Protein AF-A0A8J8NLA6-F1 (afdb_monomer_lite)

pLDDT: mean 88.83, std 13.57, range [43.5, 97.94]

Foldseek 3Di:
DVVVLVVVCVVCVPDPVSVVVVLLVLLLLLLVLVLLLCCCVVPVLVVLVVVLVVCVVPDPCSVVVNVVSVCVNVVSNVVSVVVLVPDLRAQQLVSLVVNLVVLVVVVVVQLVVCVVVVHHPGPQQGVPDCSNVVVSVVSSVVSSVVSVVRNVVSCVVNVHDSPPVVVVVVVVD

Radius of gyration: 19.14 Å; chains: 1; bounding box: 53×33×49 Å

Sequence (173 aa):
MFSIMIILAGKYKYDANLQRYTAILMEITCLAQVLIVGVYWAVLHRYVEQRFAQLQVIDGNAQFVYYRMIIVHSVPGFVMLTHLVTTRAVFIPGHSLYLMLFGMGYLAINYMGTVYRGNPVYPFLTWTDSRSAYVCLGLGLGAFVLYHFIAMITAIARKKPLEQDRKGYQLLE

Secondary structure (DSSP, 8-state):
-HHHHHHHHHHTTT-HHHHHHHHHHHHHHHHHHHHHHHHIIIIIHHHHHHHHHHHTTT-TTHHHHHHHHHHHHHHHHHHHHHHHHHS-----GGGHHHHHHHHHHHHHHHHHHHHHHTS-SBTTB-SSSHHHHHHHHHHHHHHHHHHHHHHHHHHHHHT--TTHHHHHHTT--

Organism: Halteria grandinella (NCBI:txid5974)

Structure (mmCIF, N/CA/C/O backbone):
data_AF-A0A8J8NLA6-F1
#
_entry.id   AF-A0A8J8NLA6-F1
#
loop_
_atom_site.group_PDB
_atom_site.id
_atom_site.type_symbol
_atom_site.label_atom_id
_atom_site.label_alt_id
_atom_site.label_comp_id
_atom_site.label_asym_id
_atom_site.label_entity_id
_atom_site.label_seq_id
_atom_site.pdbx_PDB_ins_code
_atom_site.Cartn_x
_atom_site.Cartn_y
_atom_site.Cartn_z
_atom_site.occupancy
_atom_site.B_iso_or_equiv
_atom_site.auth_seq_id
_atom_site.auth_comp_id
_atom_site.auth_asym_id
_atom_site.auth_atom_id
_atom_site.pdbx_PDB_model_num
ATOM 1 N N . MET A 1 1 ? -2.724 14.889 3.870 1.00 54.03 1 MET A N 1
ATOM 2 C CA . MET A 1 1 ? -4.018 14.420 4.421 1.00 54.03 1 MET A CA 1
ATOM 3 C C . MET A 1 1 ? -3.917 14.067 5.907 1.00 54.03 1 MET A C 1
ATOM 5 O O . MET A 1 1 ? -4.662 14.644 6.685 1.00 54.03 1 MET A O 1
ATOM 9 N N . PHE A 1 2 ? -2.958 13.229 6.329 1.00 54.25 2 PHE A N 1
ATOM 10 C CA . PHE A 1 2 ? -2.771 12.832 7.740 1.00 54.25 2 PHE A CA 1
ATOM 11 C C . PHE A 1 2 ? -2.648 13.990 8.741 1.00 54.25 2 PHE A C 1
ATOM 13 O O . PHE A 1 2 ? -3.311 13.978 9.773 1.00 54.25 2 PHE A O 1
ATOM 20 N N . SER A 1 3 ? -1.870 15.025 8.420 1.00 58.03 3 SER A N 1
ATOM 21 C CA . SER A 1 3 ? -1.664 16.166 9.324 1.00 58.03 3 SER A CA 1
ATOM 22 C C . SER A 1 3 ? -2.951 16.949 9.606 1.00 58.03 3 SER A C 1
ATOM 24 O O . SER A 1 3 ? -3.150 17.416 10.720 1.00 58.03 3 SER A O 1
ATOM 26 N N . ILE A 1 4 ? -3.859 17.039 8.626 1.00 67.88 4 ILE A N 1
ATOM 27 C CA . ILE A 1 4 ? -5.145 17.733 8.784 1.00 67.88 4 ILE A CA 1
ATOM 28 C C . ILE A 1 4 ? -6.045 16.947 9.740 1.00 67.88 4 ILE A C 1
ATOM 30 O O . ILE A 1 4 ? -6.646 17.532 10.633 1.00 67.88 4 ILE A O 1
ATOM 34 N N . MET A 1 5 ? -6.087 15.618 9.618 1.00 62.84 5 MET A N 1
ATOM 35 C CA . MET A 1 5 ? -6.911 14.789 10.501 1.00 62.84 5 MET A CA 1
ATOM 36 C C . MET A 1 5 ? -6.415 14.793 11.948 1.00 62.84 5 MET A C 1
ATOM 38 O O . MET A 1 5 ? -7.235 14.834 12.855 1.00 62.84 5 MET A O 1
ATOM 42 N N . ILE A 1 6 ? -5.096 14.826 12.177 1.00 64.69 6 ILE A N 1
ATOM 43 C CA . ILE A 1 6 ? -4.525 14.945 13.532 1.00 64.69 6 ILE A CA 1
ATOM 44 C C . ILE A 1 6 ? -4.923 16.283 14.174 1.00 64.69 6 ILE A C 1
ATOM 46 O O . ILE A 1 6 ? -5.337 16.313 15.334 1.00 64.69 6 ILE A O 1
ATOM 50 N N . ILE A 1 7 ? -4.854 17.381 13.413 1.00 68.94 7 ILE A N 1
ATOM 51 C CA . ILE A 1 7 ? -5.258 18.714 13.886 1.00 68.94 7 ILE A CA 1
ATOM 52 C C . ILE A 1 7 ? -6.763 18.749 14.193 1.00 68.94 7 ILE A C 1
ATOM 54 O O . ILE A 1 7 ? -7.172 19.264 15.235 1.00 68.94 7 ILE A O 1
ATOM 58 N N . LEU A 1 8 ? -7.592 18.166 13.323 1.00 66.44 8 LEU A N 1
ATOM 59 C CA . LEU A 1 8 ? -9.041 18.104 13.527 1.00 66.44 8 LEU A CA 1
ATOM 60 C C . LEU A 1 8 ? -9.414 17.208 14.719 1.00 66.44 8 LEU A C 1
ATOM 62 O O . LEU A 1 8 ? -10.240 17.603 15.539 1.00 66.44 8 LEU A O 1
ATOM 66 N N . ALA A 1 9 ? -8.763 16.058 14.891 1.00 62.16 9 ALA A N 1
ATOM 67 C CA . ALA A 1 9 ? -9.025 15.150 16.007 1.00 62.16 9 ALA A CA 1
ATOM 68 C C . ALA A 1 9 ? -8.742 15.794 17.379 1.00 62.16 9 ALA A C 1
ATOM 70 O O . ALA A 1 9 ? -9.472 15.541 18.337 1.00 62.16 9 ALA A O 1
ATOM 71 N N . GLY A 1 10 ? -7.729 16.664 17.477 1.00 67.19 10 GLY A N 1
ATOM 72 C CA . GLY A 1 10 ? -7.447 17.416 18.704 1.00 67.19 10 GLY A CA 1
ATOM 73 C C . GLY A 1 10 ? -8.537 18.435 19.058 1.00 67.19 10 GLY A C 1
ATOM 74 O O . GLY A 1 10 ? -8.865 18.603 20.232 1.00 67.19 10 GLY A O 1
ATOM 75 N N . LYS A 1 11 ? -9.131 19.084 18.048 1.00 70.44 11 LYS A N 1
ATOM 76 C CA . LYS A 1 11 ? -10.158 20.123 18.235 1.00 70.44 11 LYS A CA 1
ATOM 77 C C . LYS A 1 11 ? -11.551 19.545 18.518 1.00 70.44 11 LYS A C 1
ATOM 79 O O . LYS A 1 11 ? -12.323 20.150 19.254 1.00 70.44 11 LYS A O 1
ATOM 84 N N . TYR A 1 12 ? -11.852 18.366 17.979 1.00 69.06 12 TYR A N 1
ATOM 85 C CA . TYR A 1 12 ? -13.169 17.723 18.049 1.00 69.06 12 TYR A CA 1
ATOM 86 C C . TYR A 1 12 ? -13.128 16.413 18.842 1.00 69.06 12 TYR A C 1
ATOM 88 O O . TYR A 1 12 ? -13.709 15.405 18.445 1.00 69.06 12 TYR A O 1
ATOM 96 N N . LYS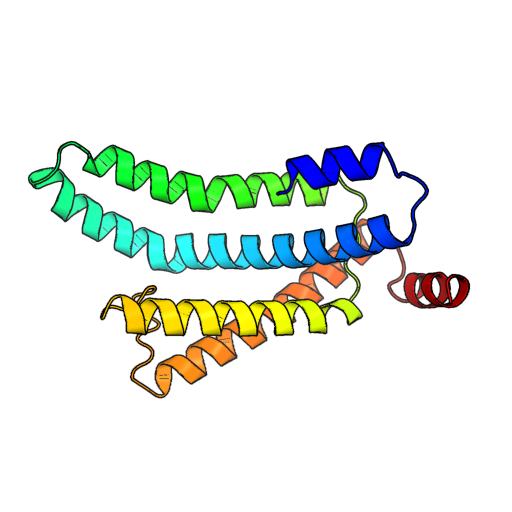 A 1 13 ? -12.456 16.420 19.999 1.00 68.38 13 LYS A N 1
ATOM 97 C CA . LYS A 1 13 ? -12.316 15.242 20.875 1.00 68.38 13 LYS A CA 1
ATOM 98 C C . LYS A 1 13 ? -13.659 14.592 21.263 1.00 68.38 13 LYS A C 1
ATOM 100 O O . LYS A 1 13 ? -13.658 13.435 21.659 1.00 68.38 13 LYS A O 1
ATOM 105 N N . TYR A 1 14 ? -14.778 15.305 21.137 1.00 76.88 14 TYR A N 1
ATOM 106 C CA . TYR A 1 14 ? -16.114 14.834 21.514 1.00 76.88 14 TYR A CA 1
ATOM 107 C C . TYR A 1 14 ? -17.039 14.507 20.332 1.00 76.88 14 TYR A C 1
ATOM 109 O O . TYR A 1 14 ? -18.165 14.080 20.562 1.00 76.88 14 TYR A O 1
ATOM 117 N N . ASP A 1 15 ? -16.596 14.676 19.082 1.00 86.06 15 ASP A N 1
ATOM 118 C CA . ASP A 1 15 ? -17.413 14.308 17.921 1.00 86.06 15 ASP A CA 1
ATOM 119 C C . ASP A 1 15 ? -17.219 12.821 17.585 1.00 86.06 15 ASP A C 1
ATOM 121 O O . ASP A 1 15 ? -16.198 12.412 17.020 1.00 86.06 15 ASP A O 1
ATOM 125 N N . ALA A 1 16 ? -18.212 12.005 17.944 1.00 84.69 16 ALA A N 1
ATOM 126 C CA . ALA A 1 16 ? -18.197 10.563 17.711 1.00 84.69 16 ALA A CA 1
ATOM 127 C C . ALA A 1 16 ? -18.116 10.201 16.215 1.00 84.69 16 ALA A C 1
ATOM 129 O O . ALA A 1 16 ? -17.441 9.235 15.847 1.00 84.69 16 ALA A O 1
ATOM 130 N N . ASN A 1 17 ? -18.738 10.995 15.335 1.00 87.56 17 ASN A N 1
ATOM 131 C CA . ASN A 1 17 ? -18.710 10.745 13.895 1.00 87.56 17 ASN A CA 1
ATOM 132 C C . ASN A 1 17 ? -17.309 10.983 13.335 1.00 87.56 17 ASN A C 1
ATOM 134 O O . ASN A 1 17 ? -16.786 10.147 12.593 1.00 87.56 17 ASN A O 1
ATOM 138 N N . LEU A 1 18 ? -16.659 12.082 13.730 1.00 84.38 18 LEU A N 1
ATOM 139 C CA . LEU A 1 18 ? -15.295 12.366 13.286 1.00 84.38 18 LEU A CA 1
ATOM 140 C C . LEU A 1 18 ? -14.308 11.286 13.753 1.00 84.38 18 LEU A C 1
ATOM 142 O O . LEU A 1 18 ? -13.427 10.883 12.985 1.00 84.38 18 LEU A O 1
ATOM 146 N N . GLN A 1 19 ? -14.462 10.788 14.982 1.00 83.44 19 GLN A N 1
ATOM 147 C CA . GLN A 1 19 ? -13.644 9.684 15.491 1.00 83.44 19 GLN A CA 1
ATOM 148 C C . GLN A 1 19 ? -13.826 8.411 14.660 1.00 83.44 19 GLN A C 1
ATOM 150 O O . GLN A 1 19 ? -12.831 7.797 14.267 1.00 83.44 19 GLN A O 1
ATOM 155 N N . ARG A 1 20 ? -15.072 8.055 14.325 1.00 86.75 20 ARG A N 1
ATOM 156 C CA . ARG A 1 20 ? -15.388 6.898 13.475 1.00 86.75 20 ARG A CA 1
ATOM 157 C C . ARG A 1 20 ? -14.746 7.015 12.093 1.00 86.75 20 ARG A C 1
ATOM 159 O O . ARG A 1 20 ? -14.061 6.090 11.659 1.00 86.75 20 ARG A O 1
ATOM 166 N N . TYR A 1 21 ? -14.910 8.151 11.414 1.00 90.06 21 TYR A N 1
ATOM 167 C CA . TYR A 1 21 ? -14.297 8.359 10.097 1.00 90.06 21 TYR A CA 1
ATOM 168 C C . TYR A 1 21 ? -12.769 8.343 10.159 1.00 90.06 21 TYR A C 1
ATOM 170 O O . TYR A 1 21 ? -12.122 7.793 9.269 1.00 90.06 21 TYR A O 1
ATOM 178 N N . THR A 1 22 ? -12.184 8.893 11.224 1.00 87.69 22 THR A N 1
ATOM 179 C CA . THR A 1 22 ? -10.733 8.851 11.438 1.00 87.69 22 THR A CA 1
ATOM 180 C C . THR A 1 22 ? -10.237 7.421 11.634 1.00 87.69 22 THR A C 1
ATOM 182 O O . THR A 1 22 ? -9.210 7.065 11.058 1.00 87.69 22 THR A O 1
ATOM 185 N N . ALA A 1 23 ? -10.973 6.583 12.371 1.00 90.38 23 ALA A N 1
ATOM 186 C CA . ALA A 1 23 ? -10.646 5.167 12.528 1.00 90.38 23 ALA A CA 1
ATOM 187 C C . ALA A 1 23 ? -10.696 4.424 11.183 1.00 90.38 23 ALA A C 1
ATOM 189 O O . ALA A 1 23 ? -9.712 3.799 10.799 1.00 90.38 23 ALA A O 1
ATOM 190 N N . ILE A 1 24 ? -11.779 4.581 10.412 1.00 92.75 24 ILE A N 1
ATOM 191 C CA . ILE A 1 24 ? -11.918 3.951 9.087 1.00 92.75 24 ILE A CA 1
ATOM 192 C C . ILE A 1 24 ? -10.783 4.388 8.144 1.00 92.75 24 ILE A C 1
ATOM 194 O O . ILE A 1 24 ? -10.164 3.557 7.480 1.00 92.75 24 ILE A O 1
ATOM 198 N N . LEU A 1 25 ? -10.466 5.685 8.095 1.00 93.38 25 LEU A N 1
ATOM 199 C CA . LEU A 1 25 ? -9.397 6.208 7.237 1.00 93.38 25 LEU A CA 1
ATOM 200 C C . LEU A 1 25 ? -8.005 5.741 7.674 1.00 93.38 25 LEU A C 1
ATOM 202 O O . LEU A 1 25 ? -7.141 5.492 6.826 1.00 93.38 25 LEU A O 1
ATOM 206 N N . MET A 1 26 ? -7.786 5.599 8.979 1.00 93.56 26 MET A N 1
ATOM 207 C CA . MET A 1 26 ? -6.559 5.035 9.530 1.00 93.56 26 MET A CA 1
ATOM 208 C C . MET A 1 26 ? -6.400 3.564 9.132 1.00 93.56 26 MET A C 1
ATOM 210 O O . MET A 1 26 ? -5.326 3.186 8.664 1.00 93.56 26 MET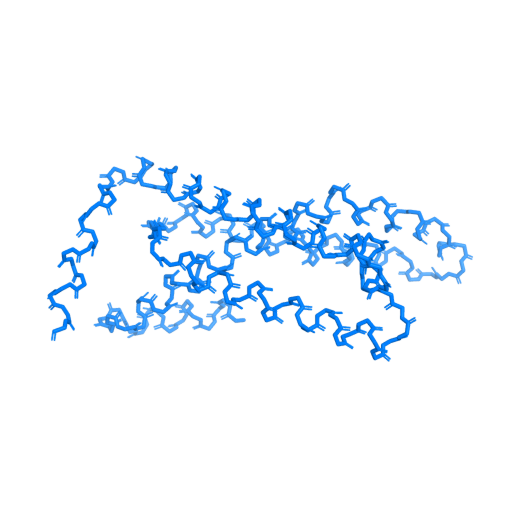 A O 1
ATOM 214 N N . GLU A 1 27 ? -7.464 2.764 9.225 1.00 95.56 27 GLU A N 1
ATOM 215 C CA . GLU A 1 27 ? -7.460 1.358 8.813 1.00 95.56 27 GLU A CA 1
ATOM 216 C C . GLU A 1 27 ? -7.184 1.197 7.310 1.00 95.56 27 GLU A C 1
ATOM 218 O O . GLU A 1 27 ? -6.294 0.431 6.925 1.00 95.56 27 GLU A O 1
ATOM 223 N N . ILE A 1 28 ? -7.887 1.970 6.466 1.00 95.81 28 ILE A N 1
ATOM 224 C CA . ILE A 1 28 ? -7.670 2.008 5.009 1.00 95.81 28 ILE A CA 1
ATOM 225 C C . ILE A 1 28 ? -6.220 2.372 4.699 1.00 95.81 28 ILE A C 1
ATOM 227 O O . ILE A 1 28 ? -5.564 1.684 3.916 1.00 95.81 28 ILE A O 1
ATOM 231 N N . THR A 1 29 ? -5.698 3.429 5.329 1.00 95.69 29 THR A N 1
ATOM 232 C CA . THR A 1 29 ? -4.316 3.852 5.086 1.00 95.69 29 THR A CA 1
ATOM 233 C C . THR A 1 29 ? -3.336 2.783 5.536 1.00 95.69 29 THR A C 1
ATOM 235 O O . THR A 1 29 ? -2.397 2.489 4.804 1.00 95.69 29 THR A O 1
ATOM 238 N N . CYS A 1 30 ? -3.530 2.195 6.715 1.00 96.19 30 CYS A N 1
ATOM 239 C CA . CYS A 1 30 ? -2.627 1.177 7.226 1.00 96.19 30 CYS A CA 1
ATOM 240 C C . CYS A 1 30 ? -2.509 0.008 6.252 1.00 96.19 30 CYS A C 1
ATOM 242 O O . CYS A 1 30 ? -1.393 -0.353 5.877 1.00 96.19 30 CYS A O 1
ATOM 244 N N . LEU A 1 31 ? -3.637 -0.539 5.790 1.00 96.94 31 LEU A N 1
ATOM 245 C CA . LEU A 1 31 ? -3.599 -1.636 4.829 1.00 96.94 31 LEU A CA 1
ATOM 246 C C . LEU A 1 31 ? -2.975 -1.195 3.500 1.00 96.94 31 LEU A C 1
ATOM 248 O O . LEU A 1 31 ? -2.101 -1.887 2.979 1.00 96.94 31 LEU A O 1
ATOM 252 N N . ALA A 1 32 ? -3.371 -0.030 2.977 1.00 96.31 32 ALA A N 1
ATOM 253 C CA . ALA A 1 32 ? -2.825 0.498 1.730 1.00 96.31 32 ALA A CA 1
ATOM 254 C C . ALA A 1 32 ? -1.301 0.661 1.801 1.00 96.31 32 ALA A C 1
ATOM 256 O O . ALA A 1 32 ? -0.604 0.256 0.878 1.00 96.31 32 ALA A O 1
ATOM 257 N N . GLN A 1 33 ? -0.766 1.191 2.902 1.00 96.75 33 GLN A N 1
ATOM 258 C CA . GLN A 1 33 ? 0.674 1.372 3.074 1.00 96.75 33 GLN A CA 1
ATOM 259 C C . GLN A 1 33 ? 1.421 0.043 3.177 1.00 96.75 33 GLN A C 1
ATOM 261 O O . GLN A 1 33 ? 2.473 -0.096 2.558 1.00 96.75 33 GLN A O 1
ATOM 266 N N . VAL A 1 34 ? 0.876 -0.956 3.882 1.00 96.38 34 VAL A N 1
ATOM 267 C CA . VAL A 1 34 ? 1.497 -2.292 3.929 1.00 96.38 34 VAL A CA 1
ATOM 268 C C . VAL A 1 34 ? 1.563 -2.907 2.528 1.00 96.38 34 VAL A C 1
ATOM 270 O O . VAL A 1 34 ? 2.608 -3.428 2.138 1.00 96.38 34 VAL A O 1
ATOM 273 N N . LEU A 1 35 ? 0.490 -2.790 1.739 1.00 96.44 35 LEU A N 1
ATOM 274 C CA . LEU A 1 35 ? 0.462 -3.284 0.360 1.00 96.44 35 LEU A CA 1
ATOM 275 C C . LEU A 1 35 ? 1.420 -2.508 -0.554 1.00 96.44 35 LEU A C 1
ATOM 277 O O . LEU A 1 35 ? 2.173 -3.125 -1.301 1.00 96.44 35 LEU A O 1
ATOM 281 N N . ILE A 1 36 ? 1.432 -1.174 -0.482 1.00 96.12 36 ILE A N 1
ATOM 282 C CA . ILE A 1 36 ? 2.302 -0.313 -1.299 1.00 96.12 36 ILE A CA 1
ATOM 283 C C . ILE A 1 36 ? 3.776 -0.613 -1.015 1.00 96.12 36 ILE A C 1
ATOM 285 O O . ILE A 1 36 ? 4.540 -0.846 -1.952 1.00 96.12 36 ILE A O 1
ATOM 289 N N . VAL A 1 37 ? 4.173 -0.648 0.261 1.00 97.62 37 VAL A N 1
ATOM 290 C CA . VAL A 1 37 ? 5.546 -0.970 0.679 1.00 97.62 37 VAL A CA 1
ATOM 291 C C . VAL A 1 37 ? 5.906 -2.389 0.240 1.00 97.62 37 VAL A C 1
ATOM 293 O O . VAL A 1 37 ? 6.966 -2.591 -0.351 1.00 97.62 37 VAL A O 1
ATOM 296 N N . GLY A 1 38 ? 5.018 -3.361 0.472 1.00 97.12 38 GLY A N 1
ATOM 297 C CA . GLY A 1 38 ? 5.237 -4.758 0.099 1.00 97.12 38 GLY A CA 1
ATOM 298 C C . GLY A 1 38 ? 5.448 -4.939 -1.405 1.00 97.12 38 GLY A C 1
ATOM 299 O O . GLY A 1 38 ? 6.450 -5.516 -1.820 1.00 97.12 38 GLY A O 1
ATOM 300 N N . VAL A 1 39 ? 4.553 -4.392 -2.232 1.00 96.06 39 VAL A N 1
ATOM 301 C CA . VAL A 1 39 ? 4.659 -4.451 -3.701 1.00 96.06 39 VAL A CA 1
ATOM 302 C C . VAL A 1 39 ? 5.889 -3.694 -4.201 1.00 96.06 39 VAL A C 1
ATOM 304 O O . VAL A 1 39 ? 6.574 -4.171 -5.112 1.00 96.06 39 VAL A O 1
ATOM 307 N N . TYR A 1 40 ? 6.198 -2.537 -3.606 1.00 97.19 40 TYR A N 1
ATOM 308 C CA . TYR A 1 40 ? 7.382 -1.770 -3.970 1.00 97.19 40 TYR A CA 1
ATOM 309 C C . TYR A 1 40 ? 8.651 -2.596 -3.762 1.00 97.19 40 TYR A C 1
ATOM 311 O O . TYR A 1 40 ? 9.376 -2.837 -4.723 1.00 97.19 40 TYR A O 1
ATOM 319 N N . TRP A 1 41 ? 8.891 -3.087 -2.548 1.00 97.94 41 TRP A N 1
ATOM 320 C CA . TRP A 1 41 ? 10.122 -3.815 -2.236 1.00 97.94 41 TRP A CA 1
ATOM 321 C C . TRP A 1 41 ? 10.195 -5.189 -2.908 1.00 97.94 41 TRP A C 1
ATOM 323 O O . TRP A 1 41 ? 11.270 -5.590 -3.349 1.00 97.94 41 TRP A O 1
ATOM 333 N N . ALA A 1 42 ? 9.071 -5.900 -3.038 1.00 96.38 42 ALA A N 1
ATOM 334 C CA . ALA A 1 42 ? 9.060 -7.231 -3.642 1.00 96.38 42 ALA A CA 1
ATOM 335 C C . ALA A 1 42 ? 9.226 -7.203 -5.169 1.00 96.38 42 ALA A C 1
ATOM 337 O O . ALA A 1 42 ? 9.841 -8.110 -5.734 1.00 96.38 42 ALA A O 1
ATOM 338 N N . VAL A 1 43 ? 8.669 -6.190 -5.845 1.00 95.56 43 VAL A N 1
ATOM 339 C CA . VAL A 1 43 ? 8.563 -6.185 -7.313 1.00 95.56 43 VAL A CA 1
ATOM 340 C C . VAL A 1 43 ? 9.151 -4.925 -7.937 1.00 95.56 43 VAL A C 1
ATOM 342 O O . VAL A 1 43 ? 10.015 -5.017 -8.809 1.00 95.56 43 VAL A O 1
ATOM 345 N N . LEU A 1 44 ? 8.701 -3.740 -7.517 1.00 96.12 44 LEU A N 1
ATOM 346 C CA . LEU A 1 44 ? 9.046 -2.497 -8.220 1.00 96.12 44 LEU A CA 1
ATOM 347 C C . LEU A 1 44 ? 10.484 -2.046 -7.981 1.00 96.12 44 LEU A C 1
ATOM 349 O O . LEU A 1 44 ? 11.065 -1.428 -8.866 1.00 96.12 44 LEU A O 1
ATOM 353 N N . HIS A 1 45 ? 11.073 -2.365 -6.833 1.00 97.31 45 HIS A N 1
ATOM 354 C CA . HIS A 1 45 ? 12.427 -1.949 -6.493 1.00 97.31 45 HIS A CA 1
ATOM 355 C C . HIS A 1 45 ? 13.444 -2.518 -7.487 1.00 97.31 45 HIS A C 1
ATOM 357 O O . HIS A 1 45 ? 14.205 -1.757 -8.074 1.00 97.31 45 HIS A O 1
ATOM 363 N N . ARG A 1 46 ? 13.345 -3.817 -7.808 1.00 96.12 46 ARG A N 1
ATOM 364 C CA . ARG A 1 46 ? 14.187 -4.466 -8.830 1.00 96.12 46 ARG A CA 1
ATOM 365 C C . ARG A 1 46 ? 14.047 -3.807 -10.203 1.00 96.12 46 ARG A C 1
ATOM 367 O O . ARG A 1 46 ? 15.027 -3.619 -10.915 1.00 96.12 46 ARG A O 1
ATOM 374 N N . TYR A 1 47 ? 12.821 -3.439 -10.580 1.00 94.56 47 TYR A N 1
ATOM 375 C CA . TYR A 1 47 ? 12.571 -2.730 -11.835 1.00 94.56 47 TYR A CA 1
ATOM 376 C C . TYR A 1 47 ? 13.202 -1.329 -11.830 1.00 94.56 47 TYR A C 1
ATOM 378 O O . TYR A 1 47 ? 13.789 -0.902 -12.824 1.00 94.56 47 TYR A O 1
ATOM 386 N N . VAL A 1 48 ? 13.113 -0.620 -10.703 1.00 94.75 48 VAL A N 1
ATOM 387 C CA . VAL A 1 48 ? 13.727 0.698 -10.514 1.00 94.75 48 VAL A CA 1
ATOM 388 C C . VAL A 1 48 ? 15.254 0.609 -10.560 1.00 94.75 48 VAL A C 1
ATOM 390 O O . VAL A 1 48 ? 15.861 1.449 -11.215 1.00 94.75 48 VAL A O 1
ATOM 393 N N . GLU A 1 49 ? 15.876 -0.406 -9.956 1.00 96.38 49 GLU A N 1
ATOM 394 C CA . GLU A 1 49 ? 17.329 -0.636 -10.027 1.00 96.38 49 GLU A CA 1
ATOM 395 C C . GLU A 1 49 ? 17.803 -0.864 -11.469 1.00 96.38 49 GLU A C 1
ATOM 397 O O . GLU A 1 49 ? 18.750 -0.222 -11.926 1.00 96.38 49 GLU A O 1
ATOM 402 N N . GLN A 1 50 ? 17.103 -1.716 -12.225 1.00 95.00 50 GLN A N 1
ATOM 403 C CA . GLN A 1 50 ? 17.418 -1.966 -13.636 1.00 95.00 50 GLN A CA 1
ATOM 404 C C . GLN A 1 50 ? 17.295 -0.695 -14.485 1.00 95.00 50 GLN A C 1
ATOM 406 O O . GLN A 1 50 ? 18.154 -0.413 -15.322 1.00 95.00 50 GLN A O 1
ATOM 411 N N . ARG A 1 51 ? 16.241 0.098 -14.260 1.00 92.56 51 ARG A N 1
ATOM 412 C CA . ARG A 1 51 ? 16.047 1.384 -14.947 1.00 92.56 51 ARG A CA 1
ATOM 413 C C . ARG A 1 51 ? 17.077 2.426 -14.527 1.00 92.56 51 ARG A C 1
ATOM 415 O O . ARG A 1 51 ? 17.524 3.195 -15.370 1.00 92.56 51 ARG A O 1
ATOM 422 N N . PHE A 1 52 ? 17.470 2.445 -13.260 1.00 95.06 52 PHE A N 1
ATOM 423 C CA . PHE A 1 52 ? 18.491 3.351 -12.749 1.00 95.06 52 PHE A CA 1
ATOM 424 C C . PHE A 1 52 ? 19.848 3.090 -13.409 1.00 95.06 52 PHE A C 1
ATOM 426 O O . PHE A 1 52 ? 20.459 4.038 -13.892 1.00 95.06 52 PHE A O 1
ATOM 433 N N . ALA A 1 53 ? 20.265 1.825 -13.536 1.00 93.81 53 ALA A N 1
ATOM 434 C CA . ALA A 1 53 ? 21.509 1.467 -14.223 1.00 93.81 53 ALA A CA 1
ATOM 435 C C . ALA A 1 53 ? 21.542 1.960 -15.684 1.00 93.81 53 ALA A C 1
ATOM 437 O O . ALA A 1 53 ? 22.583 2.390 -16.174 1.00 93.81 53 ALA A O 1
ATOM 438 N N . GLN A 1 54 ? 20.393 1.948 -16.368 1.00 93.56 54 GLN A N 1
ATOM 439 C CA . GLN A 1 54 ? 20.261 2.485 -17.728 1.00 93.56 54 GLN A CA 1
ATOM 440 C C . GLN A 1 54 ? 20.308 4.020 -17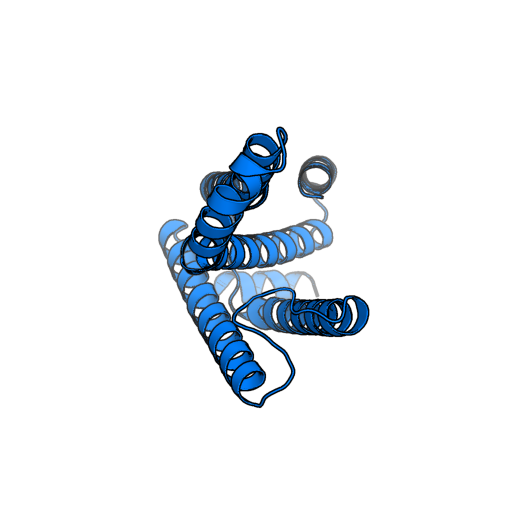.750 1.00 93.56 54 GLN A C 1
ATOM 442 O O . GLN A 1 54 ? 20.974 4.610 -18.597 1.00 93.56 54 GLN A O 1
ATOM 447 N N . LEU A 1 55 ? 19.600 4.673 -16.824 1.00 92.19 55 LEU A N 1
ATOM 448 C CA . LEU A 1 55 ? 19.483 6.132 -16.774 1.00 92.19 55 LEU A CA 1
ATOM 449 C C . LEU A 1 55 ? 20.753 6.820 -16.278 1.00 92.19 55 LEU A C 1
ATOM 451 O O . LEU A 1 55 ? 21.021 7.933 -16.708 1.00 92.19 55 LEU A O 1
ATOM 455 N N . GLN A 1 56 ? 21.552 6.175 -15.427 1.00 94.12 56 GLN A N 1
ATOM 456 C CA . GLN A 1 56 ? 22.783 6.758 -14.885 1.00 94.12 56 GLN A CA 1
ATOM 457 C C . GLN A 1 56 ? 23.792 7.148 -15.981 1.00 94.12 56 GLN A C 1
ATOM 459 O O . GLN A 1 56 ? 24.594 8.054 -15.778 1.00 94.12 56 GLN A O 1
ATOM 464 N N . VAL A 1 57 ? 23.736 6.492 -17.145 1.00 91.88 57 VAL A N 1
ATOM 465 C CA . VAL A 1 57 ? 24.588 6.798 -18.305 1.00 91.88 57 VAL A CA 1
ATOM 466 C C . VAL A 1 57 ? 24.091 8.027 -19.081 1.00 91.88 57 VAL A C 1
ATOM 468 O O . VAL A 1 57 ? 24.879 8.687 -19.751 1.00 91.88 57 VAL A O 1
ATOM 471 N N . ILE A 1 58 ? 22.792 8.334 -19.006 1.00 93.38 58 ILE A N 1
ATOM 472 C CA . ILE A 1 58 ? 22.107 9.274 -19.909 1.00 93.38 58 ILE A CA 1
ATOM 473 C C . ILE A 1 58 ? 21.668 10.555 -19.180 1.00 93.38 58 ILE A C 1
ATOM 475 O O . ILE A 1 58 ? 21.652 11.627 -19.778 1.00 93.38 58 ILE A O 1
ATOM 479 N N . ASP A 1 59 ? 21.313 10.461 -17.898 1.00 92.94 59 ASP A N 1
ATOM 480 C CA . ASP A 1 59 ? 20.702 11.539 -17.119 1.00 92.94 59 ASP A CA 1
ATOM 481 C C . ASP A 1 59 ? 21.402 11.717 -15.763 1.00 92.94 59 ASP A C 1
ATOM 483 O O . ASP A 1 59 ? 21.382 10.834 -14.899 1.00 92.94 59 ASP A O 1
ATOM 487 N N . GLY A 1 60 ? 21.966 12.908 -15.541 1.00 92.44 60 GLY A N 1
ATOM 488 C CA . GLY A 1 60 ? 22.589 13.287 -14.270 1.00 92.44 60 GLY A CA 1
ATOM 489 C C . GLY A 1 60 ? 21.620 13.282 -13.079 1.00 92.44 60 GLY A C 1
ATOM 490 O O . GLY A 1 60 ? 22.059 13.196 -11.933 1.00 92.44 60 GLY A O 1
ATOM 491 N N . ASN A 1 61 ? 20.304 13.306 -13.321 1.00 95.31 61 ASN A N 1
ATOM 492 C CA . ASN A 1 61 ? 19.280 13.256 -12.274 1.00 95.31 61 ASN A CA 1
ATOM 493 C C . ASN A 1 61 ? 18.856 11.833 -11.878 1.00 95.31 61 ASN A C 1
ATOM 495 O O . ASN A 1 61 ? 18.005 11.678 -10.994 1.00 95.31 61 ASN A O 1
ATOM 499 N N . ALA A 1 62 ? 19.433 10.786 -12.480 1.00 94.62 62 ALA A N 1
ATOM 500 C CA . ALA A 1 62 ? 19.037 9.400 -12.219 1.00 94.62 62 ALA A CA 1
ATOM 501 C C . ALA A 1 62 ? 19.063 9.048 -10.718 1.00 94.62 62 ALA A C 1
ATOM 503 O O . ALA A 1 62 ? 18.152 8.383 -10.218 1.00 94.62 62 ALA A O 1
ATOM 504 N N . GLN A 1 63 ? 20.059 9.549 -9.974 1.00 95.88 63 GLN A N 1
ATOM 505 C CA . GLN A 1 63 ? 20.178 9.311 -8.530 1.00 95.88 63 GLN A CA 1
ATOM 506 C C . GLN A 1 63 ? 19.019 9.932 -7.748 1.00 95.88 63 GLN A C 1
ATOM 508 O O . GLN A 1 63 ? 18.442 9.288 -6.871 1.00 95.88 63 GLN A O 1
ATOM 513 N N . PHE A 1 64 ? 18.633 11.164 -8.085 1.00 95.75 64 PHE A N 1
ATOM 514 C CA . PHE A 1 64 ? 17.508 11.832 -7.436 1.00 95.75 64 PHE A CA 1
ATOM 515 C C . PHE A 1 64 ? 16.202 11.064 -7.664 1.00 95.75 64 PHE A C 1
ATOM 517 O O . PHE A 1 64 ? 15.450 10.831 -6.716 1.00 95.75 64 PHE A O 1
ATOM 524 N N . VAL A 1 65 ? 15.947 10.613 -8.898 1.00 94.12 65 VAL A N 1
ATOM 525 C CA . VAL A 1 65 ? 14.755 9.814 -9.226 1.00 94.12 65 VAL A CA 1
ATOM 526 C C . VAL A 1 65 ? 14.747 8.497 -8.446 1.00 94.12 65 VAL A C 1
ATOM 528 O O . VAL A 1 65 ? 13.710 8.129 -7.886 1.00 94.12 65 VAL A O 1
ATOM 531 N N . TYR A 1 66 ? 15.895 7.824 -8.353 1.00 96.31 66 TYR A N 1
ATOM 532 C CA . TYR A 1 66 ? 16.056 6.582 -7.598 1.00 96.31 66 TYR A CA 1
ATOM 533 C C . TYR A 1 66 ? 15.712 6.758 -6.110 1.00 96.31 66 TYR A C 1
ATOM 535 O O . TYR A 1 66 ? 14.810 6.089 -5.594 1.00 96.31 66 TYR A O 1
ATOM 543 N N . TYR A 1 67 ? 16.345 7.720 -5.430 1.00 96.94 67 TYR A N 1
ATOM 544 C CA . TYR A 1 67 ? 16.074 7.983 -4.013 1.00 96.94 67 TYR A CA 1
ATOM 545 C C . TYR A 1 67 ? 14.654 8.483 -3.772 1.00 96.94 67 TYR A C 1
ATOM 547 O O . TYR A 1 67 ? 14.014 8.068 -2.803 1.00 96.94 67 TYR A O 1
ATOM 555 N N . ARG A 1 68 ? 14.118 9.317 -4.671 1.00 96.31 68 ARG A N 1
ATOM 556 C CA . ARG A 1 68 ? 12.723 9.759 -4.597 1.00 96.31 68 ARG A CA 1
ATOM 557 C C . ARG A 1 68 ? 11.779 8.563 -4.595 1.00 96.31 68 ARG A C 1
ATOM 559 O O . ARG A 1 68 ? 10.875 8.537 -3.766 1.00 96.31 68 ARG A O 1
ATOM 566 N N . MET A 1 69 ? 11.994 7.569 -5.460 1.00 95.94 69 MET A N 1
ATOM 567 C CA . MET A 1 69 ? 11.166 6.359 -5.483 1.00 95.94 69 MET A CA 1
ATOM 568 C C . MET A 1 69 ? 11.246 5.577 -4.168 1.00 95.94 69 MET A C 1
ATOM 570 O O . MET A 1 69 ? 10.207 5.155 -3.671 1.00 95.94 69 MET A O 1
ATOM 574 N N . ILE A 1 70 ? 12.423 5.431 -3.558 1.00 97.56 70 ILE A N 1
ATOM 575 C CA . ILE A 1 70 ? 12.548 4.755 -2.253 1.00 97.56 70 ILE A CA 1
ATOM 576 C C . ILE A 1 70 ? 11.788 5.525 -1.164 1.00 97.56 70 ILE A C 1
ATOM 578 O O . ILE A 1 70 ? 11.004 4.938 -0.412 1.00 97.56 70 ILE A O 1
ATOM 582 N N . ILE A 1 71 ? 11.991 6.844 -1.096 1.00 97.62 71 ILE A N 1
ATOM 583 C CA . ILE A 1 71 ? 11.435 7.708 -0.046 1.00 97.62 71 ILE A CA 1
ATOM 584 C C . ILE A 1 71 ? 9.907 7.737 -0.108 1.00 97.62 71 ILE A C 1
ATOM 586 O O . ILE A 1 71 ? 9.258 7.527 0.918 1.00 97.62 71 ILE A O 1
ATOM 590 N N . VAL A 1 72 ? 9.321 7.957 -1.291 1.00 96.56 72 VAL A N 1
ATOM 591 C CA . VAL A 1 72 ? 7.859 8.100 -1.424 1.00 96.56 72 VAL A CA 1
ATOM 592 C C . VAL A 1 72 ? 7.098 6.808 -1.127 1.00 96.56 72 VAL A C 1
ATOM 594 O O . VAL A 1 72 ? 5.926 6.885 -0.771 1.00 96.56 72 VAL A O 1
ATOM 597 N N . HIS A 1 73 ? 7.745 5.642 -1.231 1.00 94.94 73 HIS A N 1
ATOM 598 C CA . HIS A 1 73 ? 7.127 4.359 -0.889 1.00 94.94 73 HIS A CA 1
ATOM 599 C C . HIS A 1 73 ? 7.439 3.919 0.548 1.00 94.94 73 HIS A C 1
ATOM 601 O O . HIS A 1 73 ? 6.587 3.307 1.180 1.00 94.94 73 HIS A O 1
ATOM 607 N N . SER A 1 74 ? 8.612 4.251 1.100 1.00 97.25 74 SER A N 1
ATOM 608 C CA . SER A 1 74 ? 9.032 3.757 2.424 1.00 97.25 74 SER A CA 1
ATOM 609 C C . SER A 1 74 ? 8.626 4.675 3.578 1.00 97.25 74 SER A C 1
A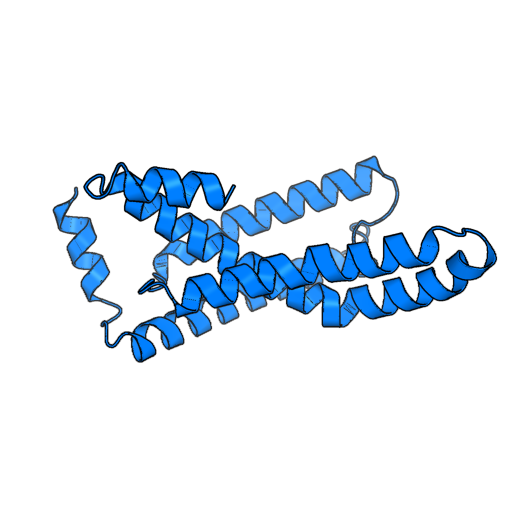TOM 611 O O . SER A 1 74 ? 8.168 4.197 4.617 1.00 97.25 74 SER A O 1
ATOM 613 N N . VAL A 1 75 ? 8.763 5.997 3.417 1.00 96.94 75 VAL A N 1
ATOM 614 C CA . VAL A 1 75 ? 8.511 6.951 4.511 1.00 96.94 75 VAL A CA 1
ATOM 615 C C . VAL A 1 75 ? 7.040 6.960 4.946 1.00 96.94 75 VAL A C 1
ATOM 617 O O . VAL A 1 75 ? 6.798 6.877 6.151 1.00 96.94 75 VAL A O 1
ATOM 620 N N . PRO A 1 76 ? 6.040 6.992 4.040 1.00 96.06 76 PRO A N 1
ATOM 621 C CA . PRO A 1 76 ? 4.638 6.926 4.455 1.00 96.06 76 PRO A CA 1
ATOM 622 C C . PRO A 1 76 ? 4.294 5.631 5.202 1.00 96.06 76 PRO A C 1
ATOM 624 O O . PRO A 1 76 ? 3.556 5.675 6.187 1.00 96.06 76 PRO A O 1
ATOM 627 N N . GLY A 1 77 ? 4.880 4.502 4.790 1.00 94.81 77 GLY A N 1
ATOM 628 C CA . GLY A 1 77 ? 4.750 3.228 5.493 1.00 94.81 77 GLY A CA 1
ATOM 629 C C . GLY A 1 77 ? 5.310 3.281 6.910 1.00 94.81 77 GLY A C 1
ATOM 630 O O . GLY A 1 77 ? 4.622 2.901 7.855 1.00 94.81 77 GLY A O 1
ATOM 631 N N . PHE A 1 78 ? 6.515 3.828 7.080 1.00 96.62 78 PHE A N 1
ATOM 632 C CA . PHE A 1 78 ? 7.124 3.999 8.400 1.00 96.62 78 PHE A CA 1
ATOM 633 C C . PHE A 1 78 ? 6.288 4.906 9.314 1.00 96.62 78 PHE A C 1
ATOM 635 O O . PHE A 1 78 ? 5.984 4.527 10.443 1.00 96.62 78 PHE A O 1
ATOM 642 N N . VAL A 1 79 ? 5.840 6.062 8.809 1.00 95.69 79 VAL A N 1
ATOM 643 C CA . VAL A 1 79 ? 4.978 6.991 9.562 1.00 95.69 79 VAL A CA 1
ATOM 644 C C . VAL A 1 79 ? 3.684 6.306 10.001 1.00 95.69 79 VAL A C 1
ATOM 646 O O . VAL A 1 79 ? 3.261 6.462 11.148 1.00 95.69 79 VAL A O 1
ATOM 649 N N . MET A 1 80 ? 3.067 5.518 9.119 1.00 95.12 80 MET A N 1
ATOM 650 C CA . MET A 1 80 ? 1.850 4.777 9.440 1.00 95.12 80 MET A CA 1
ATOM 651 C C . MET A 1 80 ? 2.104 3.690 10.494 1.00 95.12 80 MET A C 1
ATOM 653 O O . MET A 1 80 ? 1.329 3.565 11.438 1.00 95.12 80 MET A O 1
ATOM 657 N N . LEU A 1 81 ? 3.214 2.954 10.414 1.00 93.62 81 LEU A N 1
ATOM 658 C CA . LEU A 1 81 ? 3.587 1.982 11.448 1.00 93.62 81 LEU A CA 1
ATOM 659 C C . LEU A 1 81 ? 3.800 2.657 12.810 1.00 93.62 81 LEU A C 1
ATOM 661 O O . LEU A 1 81 ? 3.245 2.203 13.812 1.00 93.62 81 LEU A O 1
ATOM 665 N N . THR A 1 82 ? 4.524 3.780 12.860 1.00 93.44 82 THR A N 1
ATOM 666 C CA . THR A 1 82 ? 4.680 4.564 14.096 1.00 93.44 82 THR A CA 1
ATOM 667 C C . THR A 1 82 ? 3.328 5.040 14.628 1.00 93.44 82 THR A C 1
ATOM 669 O O . THR A 1 82 ? 3.075 4.972 15.833 1.00 93.44 82 THR A O 1
ATOM 672 N N . HIS A 1 83 ? 2.424 5.475 13.751 1.00 89.94 83 HIS A N 1
ATOM 673 C CA . HIS A 1 83 ? 1.082 5.900 14.144 1.00 89.94 83 HIS A CA 1
ATOM 674 C C . HIS A 1 83 ? 0.253 4.733 14.705 1.00 89.94 83 HIS A C 1
ATOM 676 O O . HIS A 1 83 ? -0.380 4.875 15.747 1.00 89.94 83 HIS A O 1
ATOM 682 N N . LEU A 1 84 ? 0.294 3.551 14.086 1.00 90.44 84 LEU A N 1
ATOM 683 C CA . LEU A 1 84 ? -0.387 2.350 14.583 1.00 90.44 84 LEU A CA 1
ATOM 684 C C . LEU A 1 84 ? 0.129 1.925 15.969 1.00 90.44 84 LEU A C 1
ATOM 686 O O . LEU A 1 84 ? -0.654 1.547 16.840 1.00 90.44 84 LEU A O 1
ATOM 690 N N . VAL A 1 85 ? 1.444 2.009 16.192 1.00 91.31 85 VAL A N 1
ATOM 691 C CA . VAL A 1 85 ? 2.065 1.630 17.471 1.00 91.31 85 VAL A CA 1
ATOM 692 C C . VAL A 1 85 ? 1.736 2.632 18.578 1.00 91.31 85 VAL A C 1
ATOM 694 O O . VAL A 1 85 ? 1.409 2.220 19.696 1.00 91.31 85 VAL A O 1
ATOM 697 N N . THR A 1 86 ? 1.798 3.932 18.274 1.00 89.00 86 THR A N 1
ATOM 698 C CA . THR A 1 86 ? 1.562 5.009 19.253 1.00 89.00 86 THR A CA 1
ATOM 699 C C . THR A 1 86 ? 0.081 5.211 19.567 1.00 89.00 86 THR A C 1
ATOM 701 O O . THR A 1 86 ? -0.265 5.580 20.691 1.00 89.00 86 THR A O 1
ATOM 704 N N . THR A 1 87 ? -0.814 4.922 18.622 1.00 86.31 87 THR A N 1
ATOM 705 C CA . THR A 1 87 ? -2.260 4.983 18.856 1.00 86.31 87 THR A CA 1
ATOM 706 C C . THR A 1 87 ? -2.794 3.688 19.467 1.00 86.31 87 THR A C 1
ATOM 708 O O . THR A 1 87 ? -2.320 2.585 19.200 1.00 86.31 87 THR A O 1
ATOM 711 N N . ARG A 1 88 ? -3.844 3.792 20.290 1.00 86.56 88 ARG A N 1
ATOM 712 C CA . ARG A 1 88 ? -4.603 2.630 20.794 1.00 86.56 88 ARG A CA 1
ATOM 713 C C . ARG A 1 88 ? -5.706 2.199 19.816 1.00 86.56 88 ARG A C 1
ATOM 715 O O . ARG A 1 88 ? -6.761 1.746 20.256 1.00 86.56 88 ARG A O 1
ATOM 722 N N . ALA A 1 89 ? -5.478 2.387 18.515 1.00 87.56 89 ALA A N 1
ATOM 723 C CA . ALA A 1 89 ? -6.417 1.991 17.476 1.00 87.56 89 ALA A CA 1
ATOM 724 C C . ALA A 1 89 ? -6.600 0.464 17.476 1.00 87.56 89 ALA A C 1
ATOM 726 O O . ALA A 1 89 ? -5.640 -0.286 17.673 1.00 87.56 89 ALA A O 1
ATOM 727 N N . VAL A 1 90 ? -7.840 0.024 17.274 1.00 90.81 90 VAL A N 1
ATOM 728 C CA . VAL A 1 90 ? -8.221 -1.380 17.089 1.00 90.81 90 VAL A CA 1
ATOM 729 C C . VAL A 1 90 ? -8.999 -1.451 15.788 1.00 90.81 90 VAL A C 1
ATOM 731 O O . VAL A 1 90 ? -9.845 -0.596 15.545 1.00 90.81 90 VAL A O 1
ATOM 734 N N . PHE A 1 91 ? -8.667 -2.425 14.947 1.00 93.38 91 PHE A N 1
ATOM 735 C CA . PHE A 1 91 ? -9.287 -2.560 13.633 1.00 93.38 91 PHE A CA 1
ATOM 736 C C . PHE A 1 91 ? -10.574 -3.363 13.786 1.00 93.38 91 PHE A C 1
ATOM 738 O O . PHE A 1 91 ? -10.582 -4.399 14.457 1.00 93.38 91 PHE A O 1
ATOM 745 N N . ILE A 1 92 ? -11.652 -2.898 13.159 1.00 92.25 92 ILE A N 1
ATOM 746 C CA . ILE A 1 92 ? -12.971 -3.524 1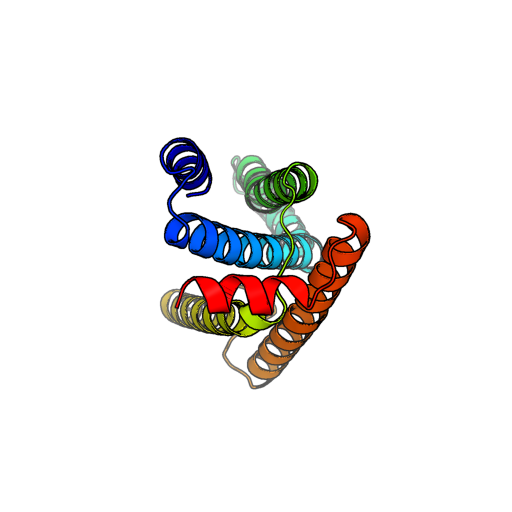3.279 1.00 92.25 92 ILE A CA 1
ATOM 747 C C . ILE A 1 92 ? -13.234 -4.383 12.038 1.00 92.25 92 ILE A C 1
ATOM 749 O O . ILE A 1 92 ? -13.450 -3.815 10.975 1.00 92.25 92 ILE A O 1
ATOM 753 N N . PRO A 1 93 ? -13.343 -5.724 12.135 1.00 92.69 93 PRO A N 1
ATOM 754 C CA . PRO A 1 93 ? -13.494 -6.606 10.968 1.00 92.69 93 PRO A CA 1
ATOM 755 C C . PRO A 1 93 ? -14.584 -6.192 9.961 1.00 92.69 93 PRO A C 1
ATOM 757 O O . PRO A 1 93 ? -14.424 -6.363 8.751 1.00 92.69 93 PRO A O 1
ATOM 760 N N . GLY A 1 94 ? -15.677 -5.590 10.445 1.00 92.44 94 GLY A N 1
ATOM 761 C CA . GLY A 1 94 ? -16.768 -5.073 9.612 1.00 92.44 94 GLY A CA 1
ATOM 762 C C . GLY A 1 94 ? -16.378 -3.922 8.676 1.00 92.44 94 GLY A C 1
ATOM 763 O O . GLY A 1 94 ? -17.045 -3.710 7.666 1.00 92.44 94 GLY A O 1
ATOM 764 N N . HIS A 1 95 ? -15.285 -3.207 8.946 1.00 94.94 95 HIS A N 1
ATOM 765 C CA . HIS A 1 95 ? -14.789 -2.152 8.065 1.00 94.94 95 HIS A CA 1
ATOM 766 C C . HIS A 1 95 ? -14.123 -2.694 6.795 1.00 94.94 95 HIS A C 1
ATOM 768 O O . HIS A 1 95 ? -13.941 -1.920 5.856 1.00 94.94 95 HIS A O 1
ATOM 774 N N . SER A 1 96 ? -13.835 -4.002 6.708 1.00 95.38 96 SER A N 1
ATOM 775 C CA . SER A 1 96 ? -13.264 -4.660 5.516 1.00 95.38 96 SER A CA 1
ATOM 776 C C . SER A 1 96 ? -14.011 -4.347 4.211 1.00 95.38 96 SER A C 1
ATOM 778 O O . SER A 1 96 ? -13.380 -4.245 3.157 1.00 95.38 96 SER A O 1
ATOM 780 N N . LEU A 1 97 ? -15.325 -4.096 4.273 1.00 94.75 97 LEU A N 1
ATOM 781 C CA . LEU A 1 97 ? -16.117 -3.644 3.127 1.00 94.75 97 LEU A CA 1
ATOM 782 C C . LEU A 1 97 ? -15.608 -2.308 2.557 1.00 94.75 97 LEU A C 1
ATOM 784 O O . LEU A 1 97 ? -15.458 -2.181 1.343 1.00 94.75 97 LEU A O 1
ATOM 788 N N . TYR A 1 98 ? -15.289 -1.327 3.407 1.00 94.81 98 TYR A N 1
ATOM 789 C CA . TYR A 1 98 ? -14.753 -0.034 2.965 1.00 94.81 98 TYR A CA 1
ATOM 790 C C . TYR A 1 98 ? -13.386 -0.188 2.296 1.00 94.81 98 TYR A C 1
ATOM 792 O O . TYR A 1 98 ? -13.107 0.487 1.306 1.00 94.81 98 TYR A O 1
ATOM 800 N N . LEU A 1 99 ? -12.556 -1.112 2.789 1.00 94.06 99 LEU A N 1
ATOM 801 C CA . LEU A 1 99 ? -11.266 -1.425 2.170 1.00 94.06 99 LEU A CA 1
ATOM 802 C C . LEU A 1 99 ? -11.444 -2.070 0.793 1.00 94.06 99 LEU A C 1
ATOM 804 O O . LEU A 1 99 ? -10.718 -1.720 -0.135 1.00 94.06 99 LEU A O 1
ATOM 808 N N . MET A 1 100 ? -12.432 -2.955 0.630 1.00 94.81 100 MET A N 1
ATOM 809 C CA . MET A 1 100 ? -12.750 -3.550 -0.670 1.00 94.81 100 MET A CA 1
ATOM 810 C C . MET A 1 100 ? -13.238 -2.493 -1.670 1.00 94.81 100 MET A C 1
ATOM 812 O O . MET A 1 100 ? -12.748 -2.450 -2.798 1.00 94.81 100 MET A O 1
ATOM 816 N N . LEU A 1 101 ? -14.143 -1.597 -1.254 1.00 96.31 101 LEU A N 1
ATOM 817 C CA . LEU A 1 101 ? -14.610 -0.480 -2.087 1.00 96.31 101 LEU A CA 1
ATOM 818 C C . LEU A 1 101 ? -13.452 0.446 -2.492 1.00 96.31 101 LEU A C 1
ATOM 820 O O . LEU A 1 101 ? -13.320 0.798 -3.666 1.00 96.31 101 LEU A O 1
ATOM 824 N N . PHE A 1 102 ? -12.580 0.792 -1.541 1.00 96.06 102 PHE A N 1
ATOM 825 C CA . PHE A 1 102 ? -11.380 1.586 -1.803 1.00 96.06 102 PHE A CA 1
ATOM 826 C C . PHE A 1 102 ? -10.440 0.888 -2.798 1.00 96.06 102 PHE A C 1
ATOM 828 O O . PHE A 1 102 ? -9.975 1.512 -3.752 1.00 96.06 102 PHE A O 1
ATOM 835 N N . GLY A 1 103 ? -10.207 -0.416 -2.620 1.00 95.50 103 GLY A N 1
ATOM 836 C CA . GLY A 1 103 ? -9.393 -1.229 -3.521 1.00 95.50 103 GLY A CA 1
ATOM 837 C C . GLY A 1 103 ? -9.949 -1.266 -4.945 1.00 95.50 103 GLY A C 1
ATOM 838 O O . GLY A 1 103 ? -9.201 -1.046 -5.894 1.00 95.50 103 GLY A O 1
ATOM 839 N N . MET A 1 104 ? -11.261 -1.455 -5.113 1.00 96.31 104 MET A N 1
ATOM 840 C CA . MET A 1 104 ? -11.899 -1.419 -6.436 1.00 96.31 104 MET A CA 1
ATOM 841 C C . MET A 1 104 ? -11.760 -0.050 -7.111 1.00 96.31 104 MET A C 1
ATOM 843 O O . MET A 1 104 ? -11.404 0.019 -8.288 1.00 96.31 104 MET A O 1
ATOM 847 N N . GLY A 1 105 ? -11.967 1.043 -6.367 1.00 97.25 105 GLY A N 1
ATOM 848 C CA . GLY A 1 105 ? -11.748 2.397 -6.884 1.00 97.25 105 GLY A CA 1
ATOM 849 C C . GLY A 1 105 ? -10.296 2.626 -7.313 1.00 97.25 105 GLY A C 1
ATOM 850 O O . GLY A 1 105 ? -10.032 3.183 -8.380 1.00 97.25 105 GLY A O 1
ATOM 851 N N . TYR A 1 106 ? -9.341 2.125 -6.530 1.00 96.06 106 TYR A N 1
ATOM 852 C CA . TYR A 1 106 ? -7.923 2.191 -6.864 1.00 96.06 106 TYR A CA 1
ATOM 853 C C . TYR A 1 106 ? -7.578 1.413 -8.142 1.00 96.06 106 TYR A C 1
ATOM 855 O O . TYR A 1 106 ? -6.835 1.917 -8.990 1.00 96.06 106 TYR A O 1
ATOM 863 N N . LEU A 1 107 ? -8.133 0.211 -8.313 1.00 95.94 107 LEU A N 1
ATOM 864 C CA . LEU A 1 107 ? -7.969 -0.585 -9.532 1.00 95.94 107 LEU A CA 1
ATOM 865 C C . LEU A 1 107 ? -8.541 0.142 -10.756 1.00 95.94 107 LEU A C 1
ATOM 867 O O . LEU A 1 107 ? -7.865 0.215 -11.781 1.00 95.94 107 LEU A O 1
ATOM 871 N N . ALA A 1 108 ? -9.722 0.755 -10.632 1.00 96.75 108 ALA A N 1
ATOM 872 C CA . ALA A 1 108 ? -10.322 1.545 -11.706 1.00 96.75 108 ALA A CA 1
ATOM 873 C C . ALA A 1 108 ? -9.432 2.733 -12.117 1.00 96.75 108 ALA A C 1
ATOM 875 O O . ALA A 1 108 ? -9.194 2.945 -13.306 1.00 96.75 108 ALA A O 1
ATOM 876 N N . ILE A 1 109 ? -8.874 3.472 -11.150 1.00 97.00 109 ILE A N 1
ATOM 877 C CA . ILE A 1 109 ? -7.941 4.580 -11.422 1.00 97.00 109 ILE A CA 1
ATOM 878 C C . ILE A 1 109 ? -6.676 4.079 -12.131 1.00 97.00 109 ILE A C 1
ATOM 880 O O . ILE A 1 109 ? -6.205 4.718 -13.071 1.00 97.00 109 ILE A O 1
ATOM 884 N N . ASN A 1 110 ? -6.132 2.930 -11.724 1.00 96.00 110 ASN A N 1
ATOM 885 C CA . ASN A 1 110 ? -4.944 2.352 -12.358 1.00 96.00 110 ASN A CA 1
ATOM 886 C C . ASN A 1 110 ? -5.207 1.855 -13.782 1.00 96.00 110 ASN A C 1
ATOM 888 O O . ASN A 1 110 ? -4.353 2.027 -14.658 1.00 96.00 110 ASN A O 1
ATOM 892 N N . TYR A 1 111 ? -6.385 1.281 -14.025 1.00 96.50 111 TYR A N 1
ATOM 893 C CA . TYR A 1 111 ? -6.827 0.913 -15.363 1.00 96.50 111 TYR A CA 1
ATOM 894 C C . TYR A 1 111 ? -6.936 2.151 -16.260 1.00 96.50 111 TYR A C 1
ATOM 896 O O . TYR A 1 111 ? -6.272 2.219 -17.294 1.00 96.50 111 TYR A O 1
ATOM 904 N N . MET A 1 112 ? -7.676 3.178 -15.822 1.00 97.50 112 MET A N 1
ATOM 905 C CA . MET A 1 112 ? -7.809 4.437 -16.567 1.00 97.50 112 MET A CA 1
ATOM 906 C C . MET A 1 112 ? -6.448 5.093 -16.825 1.00 97.50 112 MET A C 1
ATOM 908 O O . MET A 1 112 ? -6.185 5.559 -17.930 1.00 97.50 112 MET A O 1
ATOM 912 N N . GLY A 1 113 ? -5.555 5.086 -15.832 1.00 96.00 113 GLY A N 1
ATOM 913 C CA . GLY A 1 113 ? -4.196 5.604 -15.972 1.00 96.00 113 GLY A CA 1
ATOM 914 C C . GLY A 1 113 ? -3.358 4.835 -16.995 1.00 96.00 113 GLY A C 1
ATOM 915 O O . GLY A 1 113 ? -2.596 5.452 -17.736 1.00 96.00 113 GLY A O 1
ATOM 916 N N . THR A 1 114 ? -3.520 3.512 -17.072 1.00 96.38 114 THR A N 1
ATOM 917 C CA . THR A 1 114 ? -2.850 2.673 -18.078 1.00 96.38 114 THR A CA 1
ATOM 918 C C . THR A 1 114 ? -3.368 2.977 -19.481 1.00 96.38 114 THR A C 1
ATOM 920 O O . THR A 1 114 ? -2.568 3.203 -20.387 1.00 96.38 114 THR A O 1
ATOM 923 N N . VAL A 1 115 ? -4.692 3.054 -19.649 1.00 96.44 115 VAL A N 1
ATOM 924 C CA . VAL A 1 115 ? -5.323 3.398 -20.934 1.00 96.44 115 VAL A CA 1
ATOM 925 C C . VAL A 1 115 ? -4.886 4.788 -21.396 1.00 96.44 115 VAL A C 1
ATOM 927 O O . VAL A 1 115 ? -4.463 4.949 -22.536 1.00 96.44 115 VAL A O 1
ATOM 930 N N . TYR A 1 116 ? -4.916 5.779 -20.501 1.00 97.50 116 TYR A N 1
ATOM 931 C CA . TYR A 1 116 ? -4.540 7.157 -20.818 1.00 97.50 116 TYR A CA 1
ATOM 932 C C . TYR A 1 116 ? -3.069 7.300 -21.237 1.00 97.50 116 TYR A C 1
ATOM 934 O O . TYR A 1 116 ? -2.759 8.064 -22.146 1.00 97.50 116 TYR A O 1
ATOM 942 N N . ARG A 1 117 ? -2.149 6.582 -20.580 1.00 96.75 117 ARG A N 1
ATOM 943 C CA . ARG A 1 117 ? -0.707 6.675 -20.872 1.00 96.75 117 ARG A CA 1
ATOM 944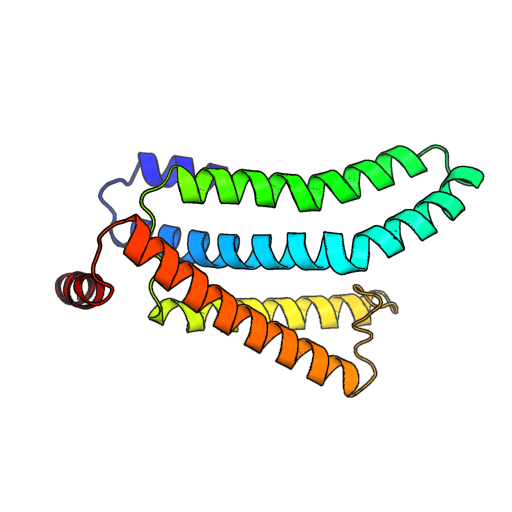 C C . ARG A 1 117 ? -0.263 5.795 -22.042 1.00 96.75 117 ARG A C 1
ATOM 946 O O . ARG A 1 117 ? 0.831 5.989 -22.558 1.00 96.75 117 ARG A O 1
ATOM 953 N N . GLY A 1 118 ? -1.070 4.805 -22.423 1.00 97.12 118 GLY A N 1
ATOM 954 C CA . GLY A 1 118 ? -0.698 3.786 -23.408 1.00 97.12 118 GLY A CA 1
ATOM 955 C C . GLY A 1 118 ? 0.343 2.778 -22.902 1.00 97.12 118 GLY A C 1
ATOM 956 O O . GLY A 1 118 ? 0.795 1.927 -23.663 1.00 97.12 118 GLY A O 1
ATOM 957 N N . ASN A 1 119 ? 0.731 2.845 -21.625 1.00 96.25 119 ASN A N 1
ATOM 958 C CA . ASN A 1 119 ? 1.669 1.920 -21.000 1.00 96.25 119 ASN A CA 1
ATOM 959 C C . ASN A 1 119 ? 1.221 1.573 -19.571 1.00 96.25 119 ASN A C 1
ATOM 961 O O . ASN A 1 119 ? 0.659 2.428 -18.877 1.00 96.25 119 ASN A O 1
ATOM 965 N N . PRO A 1 120 ? 1.478 0.340 -19.101 1.00 96.19 120 PRO A N 1
ATOM 966 C CA . PRO A 1 120 ? 1.006 -0.091 -17.797 1.00 96.19 120 PRO A CA 1
ATOM 967 C C . PRO A 1 120 ? 1.708 0.652 -16.665 1.00 96.19 120 PRO A C 1
ATOM 969 O O . PRO A 1 120 ? 2.919 0.887 -16.702 1.00 96.19 120 PRO A O 1
ATOM 972 N N . VAL A 1 121 ? 0.929 0.996 -15.636 1.00 94.06 121 VAL A N 1
ATOM 973 C CA . VAL A 1 121 ? 1.450 1.601 -14.398 1.00 94.06 121 VAL A CA 1
ATOM 974 C C . VAL A 1 121 ? 2.356 0.616 -13.657 1.00 94.06 121 VAL A C 1
ATOM 976 O O . VAL A 1 121 ? 3.395 1.010 -13.128 1.00 94.06 121 VAL A O 1
ATOM 979 N N . TYR A 1 122 ? 1.988 -0.668 -13.665 1.00 93.94 122 TYR A N 1
ATOM 980 C CA . TYR A 1 122 ? 2.763 -1.746 -13.063 1.00 93.94 122 TYR A CA 1
ATOM 981 C C . TYR A 1 122 ? 3.196 -2.751 -14.127 1.00 93.94 122 TYR A C 1
ATOM 983 O O . TYR A 1 122 ? 2.352 -3.227 -14.883 1.00 93.94 122 TYR A O 1
ATOM 991 N N . PRO A 1 123 ? 4.474 -3.163 -14.159 1.00 93.56 123 PRO A N 1
ATOM 992 C CA . PRO A 1 123 ? 4.963 -4.084 -15.186 1.00 93.56 123 PRO A CA 1
ATOM 993 C C . PRO A 1 123 ? 4.300 -5.471 -15.122 1.00 93.56 123 PRO A C 1
ATOM 995 O O . PRO A 1 123 ? 4.295 -6.196 -16.109 1.00 93.56 123 PRO A O 1
ATOM 998 N N . PHE A 1 124 ? 3.726 -5.841 -13.974 1.00 93.94 124 PHE A N 1
ATOM 999 C CA . PHE A 1 124 ? 3.019 -7.106 -13.766 1.00 93.94 124 PHE A CA 1
ATOM 1000 C C . PHE A 1 124 ? 1.498 -7.018 -13.994 1.00 93.94 124 PHE A C 1
ATOM 1002 O O . PHE A 1 124 ? 0.817 -8.035 -13.869 1.00 93.94 124 PHE A O 1
ATOM 1009 N N . LEU A 1 125 ? 0.960 -5.828 -14.290 1.00 95.50 125 LEU A N 1
ATOM 1010 C CA . LEU A 1 125 ? -0.473 -5.583 -14.465 1.00 95.50 125 LEU A CA 1
ATOM 1011 C C . LEU A 1 125 ? -0.702 -4.787 -15.755 1.00 95.50 125 LEU A C 1
ATOM 1013 O O . LEU A 1 125 ? -0.812 -3.561 -15.746 1.00 95.50 125 LEU A O 1
ATOM 1017 N N . THR A 1 126 ? -0.710 -5.502 -16.879 1.00 96.38 126 THR A N 1
ATOM 1018 C CA . THR A 1 126 ? -0.795 -4.920 -18.227 1.00 96.38 126 THR A CA 1
ATOM 1019 C C . THR A 1 126 ? -2.196 -4.447 -18.596 1.00 96.38 126 THR A C 1
ATOM 1021 O O . THR A 1 126 ? -2.322 -3.581 -19.455 1.00 96.38 126 THR A O 1
ATOM 1024 N N . TRP A 1 127 ? -3.233 -4.992 -17.950 1.00 95.94 127 TRP A N 1
ATOM 1025 C CA . TRP A 1 127 ? -4.657 -4.746 -18.225 1.00 95.94 127 TRP A CA 1
ATOM 1026 C C . TRP A 1 127 ? -5.155 -5.199 -19.604 1.00 95.94 127 TRP A C 1
ATOM 1028 O O . TRP A 1 127 ? -6.290 -4.905 -19.970 1.00 95.94 127 TRP A O 1
ATOM 1038 N N . THR A 1 128 ? -4.336 -5.924 -20.364 1.00 95.12 128 THR A N 1
ATOM 1039 C CA . THR A 1 128 ? -4.676 -6.398 -21.714 1.00 95.12 128 THR A CA 1
ATOM 1040 C C . THR A 1 128 ? -5.136 -7.853 -21.748 1.00 95.12 128 THR A C 1
ATOM 1042 O O . THR A 1 128 ? -5.692 -8.294 -22.750 1.00 95.12 128 THR A O 1
ATOM 1045 N N . ASP A 1 129 ? -4.911 -8.607 -20.672 1.00 95.50 129 ASP A N 1
ATOM 1046 C CA . ASP A 1 129 ? -5.144 -10.044 -20.597 1.00 95.50 129 ASP A CA 1
ATOM 1047 C C . ASP A 1 129 ? -5.941 -10.450 -19.345 1.00 95.50 129 ASP A C 1
ATOM 1049 O O . ASP A 1 129 ? -6.103 -9.695 -18.381 1.00 95.50 129 ASP A O 1
ATOM 1053 N N . SER A 1 130 ? -6.423 -11.695 -19.338 1.00 95.75 130 SER A N 1
ATOM 1054 C CA . SER A 1 130 ? -7.113 -12.285 -18.184 1.00 95.75 130 SER A CA 1
ATOM 1055 C C . SER A 1 130 ? -6.188 -12.483 -16.977 1.00 95.75 130 SER A C 1
ATOM 1057 O O . SER A 1 130 ? -6.661 -12.554 -15.841 1.00 95.75 130 SER A O 1
ATOM 1059 N N . ARG A 1 131 ? -4.863 -12.504 -17.187 1.00 95.88 131 ARG A N 1
ATOM 1060 C CA . ARG A 1 131 ? -3.865 -12.555 -16.110 1.00 95.88 131 ARG A CA 1
ATOM 1061 C C . ARG A 1 131 ? -4.013 -11.371 -15.165 1.00 95.88 131 ARG A C 1
ATOM 1063 O O . ARG A 1 131 ? -3.921 -11.557 -13.952 1.00 95.88 131 ARG A O 1
ATOM 1070 N N . SER A 1 132 ? -4.308 -10.189 -15.698 1.00 95.69 132 SER A N 1
ATOM 1071 C CA . SER A 1 132 ? -4.539 -8.994 -14.887 1.00 95.69 132 SER A CA 1
ATOM 1072 C C . SER A 1 132 ? -5.708 -9.173 -13.908 1.00 95.69 132 SER A C 1
ATOM 1074 O O . SER A 1 132 ? -5.605 -8.771 -12.750 1.00 95.69 132 SER A O 1
ATOM 1076 N N . ALA A 1 133 ? -6.777 -9.870 -14.314 1.00 95.81 133 ALA A N 1
ATOM 1077 C CA . ALA A 1 133 ? -7.902 -10.178 -13.429 1.00 95.81 133 ALA A CA 1
ATOM 1078 C C . ALA A 1 133 ? -7.504 -11.128 -12.286 1.00 95.81 133 ALA A C 1
ATOM 1080 O O . ALA A 1 133 ? -7.853 -10.875 -11.132 1.00 95.81 133 ALA A O 1
ATOM 1081 N N . TYR A 1 134 ? -6.719 -12.175 -12.572 1.00 97.06 134 TYR A N 1
ATOM 1082 C CA . TYR A 1 134 ? -6.221 -13.090 -11.536 1.00 97.06 134 TYR A CA 1
ATOM 1083 C C . TYR A 1 134 ? -5.281 -12.400 -10.544 1.00 97.06 134 TYR A C 1
ATOM 1085 O O . TYR A 1 134 ? -5.364 -12.655 -9.343 1.00 97.06 134 TYR A O 1
ATOM 1093 N N . VAL A 1 135 ? -4.422 -11.493 -11.021 1.00 95.75 135 VAL A N 1
ATOM 1094 C CA . VAL A 1 135 ? -3.553 -10.688 -10.149 1.00 95.75 135 VAL A CA 1
ATOM 1095 C C . VAL A 1 135 ? -4.391 -9.784 -9.243 1.00 95.75 135 VAL A C 1
ATOM 1097 O O . VAL A 1 135 ? -4.163 -9.766 -8.035 1.00 95.75 135 VAL A O 1
ATOM 1100 N N . CYS A 1 136 ? -5.394 -9.087 -9.785 1.00 96.12 136 CYS A N 1
ATOM 1101 C CA . CYS A 1 136 ? -6.303 -8.253 -8.994 1.00 96.12 136 CYS A CA 1
ATOM 1102 C C . CYS A 1 136 ? -7.062 -9.064 -7.936 1.00 96.12 136 CYS A C 1
ATOM 1104 O O . CYS A 1 136 ? -7.142 -8.637 -6.784 1.00 96.12 136 CYS A O 1
ATOM 1106 N N . LEU A 1 137 ? -7.572 -10.246 -8.300 1.00 96.56 137 LEU A N 1
ATOM 1107 C CA . LEU A 1 137 ? -8.257 -11.137 -7.364 1.00 96.56 137 LEU A CA 1
ATOM 1108 C C . LEU A 1 137 ? -7.313 -11.612 -6.251 1.00 96.56 137 LEU A C 1
ATOM 1110 O O . LEU A 1 137 ? -7.669 -11.550 -5.077 1.00 96.56 137 LEU A O 1
ATOM 1114 N N . GLY A 1 138 ? -6.096 -12.029 -6.607 1.00 96.12 138 GLY A N 1
ATOM 1115 C CA . GLY A 1 138 ? -5.078 -12.452 -5.645 1.00 96.12 138 GLY A CA 1
ATOM 1116 C C . GLY A 1 138 ? -4.675 -11.334 -4.681 1.00 96.12 138 GLY A C 1
ATOM 1117 O O . GLY A 1 138 ? -4.612 -11.559 -3.474 1.00 96.12 138 GLY A O 1
ATOM 1118 N N . LEU A 1 139 ? -4.470 -10.115 -5.189 1.00 94.94 139 LEU A N 1
ATOM 1119 C CA . LEU A 1 139 ? -4.190 -8.940 -4.359 1.00 94.94 139 LEU A CA 1
ATOM 1120 C C . LEU A 1 139 ? -5.369 -8.606 -3.438 1.00 94.94 139 LEU A C 1
ATOM 1122 O O . LEU A 1 139 ? -5.147 -8.316 -2.265 1.00 94.94 139 LEU A O 1
ATOM 1126 N N . GLY A 1 140 ? -6.606 -8.687 -3.933 1.00 96.00 140 GLY A N 1
ATOM 1127 C CA . GLY A 1 140 ? -7.811 -8.450 -3.134 1.00 96.00 140 GLY A CA 1
ATOM 1128 C C . GLY A 1 140 ? -7.981 -9.465 -2.001 1.00 96.00 140 GLY A C 1
ATOM 1129 O O . GLY A 1 140 ? -8.179 -9.078 -0.850 1.00 96.00 140 GLY A O 1
ATOM 1130 N N . LEU A 1 141 ? -7.832 -10.759 -2.301 1.00 96.94 141 LEU A N 1
ATOM 1131 C CA . LEU A 1 141 ? -7.888 -11.830 -1.299 1.00 96.94 141 LEU A CA 1
ATOM 1132 C C . LEU A 1 141 ? -6.749 -11.709 -0.281 1.00 96.94 141 LEU A C 1
ATOM 1134 O O . LEU A 1 141 ? -6.987 -11.796 0.923 1.00 96.94 141 LEU A O 1
ATOM 1138 N N . GLY A 1 142 ? -5.526 -11.448 -0.746 1.00 96.06 142 GLY A N 1
ATOM 1139 C CA . GLY A 1 142 ? -4.372 -11.227 0.125 1.00 96.06 142 GLY A CA 1
ATOM 1140 C C . GLY A 1 142 ? -4.569 -10.029 1.054 1.00 96.06 142 GLY A C 1
ATOM 1141 O O . GLY A 1 142 ? -4.316 -10.133 2.253 1.00 96.06 142 GLY A O 1
ATOM 1142 N N . ALA A 1 143 ? -5.092 -8.918 0.531 1.00 96.31 143 ALA A N 1
ATOM 1143 C CA . ALA A 1 143 ? -5.435 -7.730 1.307 1.00 96.31 143 ALA A CA 1
ATOM 1144 C C . ALA A 1 143 ? -6.515 -8.021 2.362 1.00 96.31 143 ALA A C 1
ATOM 1146 O O . ALA A 1 143 ? -6.387 -7.588 3.507 1.00 96.31 143 ALA A O 1
ATOM 1147 N N . PHE A 1 144 ? -7.546 -8.791 2.005 1.00 96.94 144 PHE A N 1
ATOM 1148 C CA . PHE A 1 144 ? -8.611 -9.195 2.925 1.00 96.94 144 PHE A CA 1
ATOM 1149 C C . PHE A 1 144 ? -8.084 -10.061 4.078 1.00 96.94 144 PHE A C 1
ATOM 1151 O O . PHE A 1 144 ? -8.387 -9.788 5.243 1.00 96.94 144 PHE A O 1
ATOM 1158 N N . VAL A 1 145 ? -7.266 -11.073 3.772 1.00 97.56 145 VAL A N 1
ATOM 1159 C CA . VAL A 1 145 ? -6.637 -11.943 4.782 1.00 97.56 145 VAL A CA 1
ATOM 1160 C C . VAL A 1 145 ? -5.704 -11.135 5.682 1.00 97.56 145 VAL A C 1
ATOM 1162 O O . VAL A 1 145 ? -5.789 -11.227 6.907 1.00 97.56 145 VAL A O 1
ATOM 1165 N N . LEU A 1 146 ? -4.855 -10.293 5.087 1.00 96.69 146 LEU A N 1
ATOM 1166 C CA . LEU A 1 146 ? -3.929 -9.428 5.813 1.00 96.69 146 LEU A CA 1
ATOM 1167 C C . LEU A 1 146 ? -4.665 -8.475 6.761 1.00 96.69 146 LEU A C 1
ATOM 1169 O O . LEU A 1 146 ? -4.249 -8.297 7.903 1.00 96.69 146 LEU A O 1
ATOM 1173 N N . TYR A 1 147 ? -5.776 -7.891 6.317 1.00 96.94 147 TYR A N 1
ATOM 1174 C CA . TYR A 1 147 ? -6.592 -7.016 7.148 1.00 96.94 147 TYR A CA 1
ATOM 1175 C C . TYR A 1 147 ? -7.125 -7.732 8.396 1.00 96.94 147 TYR A C 1
ATOM 1177 O O . TYR A 1 147 ? -6.966 -7.232 9.510 1.00 96.94 147 TYR A O 1
ATOM 1185 N N . HIS A 1 148 ? -7.691 -8.930 8.233 1.00 96.69 148 HIS A N 1
ATOM 1186 C CA . HIS A 1 148 ? -8.196 -9.721 9.360 1.00 96.69 148 HIS A CA 1
ATOM 1187 C C . HIS A 1 148 ? -7.075 -10.153 10.308 1.00 96.69 148 HIS A C 1
ATOM 1189 O O . HIS A 1 148 ? -7.254 -10.146 11.527 1.00 96.69 148 HIS A O 1
ATOM 1195 N N . PHE A 1 149 ? -5.898 -10.463 9.766 1.00 96.62 149 PHE A N 1
ATOM 1196 C CA . PHE A 1 149 ? -4.714 -10.758 10.563 1.00 96.62 149 PHE A CA 1
ATOM 1197 C C . PHE A 1 149 ? -4.275 -9.554 11.413 1.00 96.62 149 PHE A C 1
ATOM 1199 O O . PHE A 1 149 ? -4.046 -9.699 12.615 1.00 96.62 149 PHE A O 1
ATOM 1206 N N . ILE A 1 150 ? -4.233 -8.348 10.833 1.00 95.25 150 ILE A N 1
ATOM 1207 C CA . ILE A 1 150 ? -3.931 -7.107 11.568 1.00 95.25 150 ILE A CA 1
ATOM 1208 C C . ILE A 1 150 ? -5.004 -6.829 12.632 1.00 95.25 150 ILE A C 1
ATOM 1210 O O . ILE A 1 150 ? -4.671 -6.470 13.765 1.00 95.25 150 ILE A O 1
ATOM 1214 N N . ALA A 1 151 ? -6.283 -7.037 12.314 1.00 95.38 151 ALA A N 1
ATOM 1215 C CA . ALA A 1 151 ? -7.374 -6.875 13.274 1.00 95.38 151 ALA A CA 1
ATOM 1216 C C . ALA A 1 151 ? -7.248 -7.822 14.472 1.00 95.38 151 ALA A C 1
ATOM 1218 O O . ALA A 1 151 ? -7.356 -7.389 15.620 1.00 95.38 151 ALA A O 1
ATOM 1219 N N . MET A 1 152 ? -6.908 -9.086 14.227 1.00 94.75 152 MET A N 1
ATOM 1220 C CA . MET A 1 152 ? -6.637 -10.054 15.287 1.00 94.75 152 MET A CA 1
ATOM 1221 C C . MET A 1 152 ? -5.446 -9.628 16.160 1.00 94.75 152 MET A C 1
ATOM 1223 O O . MET A 1 152 ? -5.568 -9.590 17.386 1.00 94.75 152 MET A O 1
ATOM 1227 N N . ILE A 1 153 ? -4.310 -9.261 15.552 1.00 95.00 153 ILE A N 1
ATOM 1228 C CA . ILE A 1 153 ? -3.116 -8.824 16.296 1.00 95.00 153 ILE A CA 1
ATOM 1229 C C . ILE A 1 153 ? -3.420 -7.594 17.150 1.00 95.00 153 ILE A C 1
ATOM 1231 O O . ILE A 1 153 ? -3.054 -7.554 18.325 1.00 95.00 153 ILE A O 1
ATOM 1235 N N . THR A 1 154 ? -4.086 -6.589 16.580 1.00 93.88 154 THR A N 1
ATOM 1236 C CA . THR A 1 154 ? -4.394 -5.347 17.301 1.00 93.88 154 THR A CA 1
ATOM 1237 C C . THR A 1 154 ? -5.367 -5.592 18.453 1.00 93.88 154 THR A C 1
ATOM 1239 O O . THR A 1 154 ? -5.151 -5.055 19.540 1.00 93.88 154 THR A O 1
ATOM 1242 N N . ALA A 1 155 ? -6.368 -6.459 18.289 1.00 91.69 155 ALA A N 1
ATOM 1243 C CA . ALA A 1 155 ? -7.272 -6.837 19.376 1.00 91.69 155 ALA A CA 1
ATOM 1244 C C . ALA A 1 155 ? -6.538 -7.536 20.535 1.00 91.69 155 ALA A C 1
ATOM 1246 O O . ALA A 1 155 ? -6.690 -7.133 21.695 1.00 91.69 155 ALA A O 1
ATOM 1247 N N . ILE A 1 156 ? -5.675 -8.513 20.222 1.00 92.81 156 ILE A N 1
ATOM 1248 C CA . ILE A 1 156 ? -4.853 -9.227 21.215 1.00 92.81 156 ILE A CA 1
ATOM 1249 C C . ILE A 1 156 ? -3.920 -8.247 21.939 1.00 92.81 156 ILE A C 1
ATOM 1251 O O . ILE A 1 156 ? -3.918 -8.176 23.170 1.00 92.81 156 ILE A O 1
ATOM 1255 N N . ALA A 1 157 ? -3.166 -7.440 21.189 1.00 92.44 157 ALA A N 1
ATOM 1256 C CA . ALA A 1 157 ? -2.182 -6.509 21.738 1.00 92.44 157 ALA A CA 1
ATOM 1257 C C . ALA A 1 157 ? -2.810 -5.419 22.622 1.00 92.44 157 ALA A C 1
ATOM 1259 O O . ALA A 1 157 ? -2.161 -4.901 23.534 1.00 92.44 157 ALA A O 1
ATOM 1260 N N . ARG A 1 158 ? -4.070 -5.049 22.364 1.00 89.19 158 ARG A N 1
ATOM 1261 C CA . ARG A 1 158 ? -4.786 -4.013 23.122 1.00 89.19 158 ARG A CA 1
ATOM 1262 C C . ARG A 1 158 ? -5.706 -4.573 24.211 1.00 89.19 158 ARG A C 1
ATOM 1264 O O . ARG A 1 158 ? -6.335 -3.774 24.902 1.00 89.19 158 ARG A O 1
ATOM 1271 N N . LYS A 1 159 ? -5.750 -5.901 24.406 1.00 86.88 159 LYS A N 1
ATOM 1272 C CA . LYS A 1 159 ? -6.617 -6.597 25.382 1.00 86.88 159 LYS A CA 1
ATOM 1273 C C . LYS A 1 159 ? -8.093 -6.178 25.281 1.00 86.88 159 LYS A C 1
ATOM 1275 O O . LYS A 1 159 ? -8.780 -6.083 26.295 1.00 86.88 159 LYS A O 1
ATOM 1280 N N . LYS A 1 160 ? -8.573 -5.890 24.069 1.00 70.62 160 LYS A N 1
ATOM 1281 C CA . LYS A 1 160 ? -9.971 -5.520 23.816 1.00 70.62 160 LYS A CA 1
ATOM 1282 C C . LYS A 1 160 ? -10.677 -6.669 23.092 1.00 70.62 160 LYS A C 1
ATOM 1284 O O . LYS A 1 160 ? -10.161 -7.118 22.069 1.00 70.62 160 LYS A O 1
ATOM 1289 N N . PRO A 1 161 ? -11.827 -7.159 23.590 1.00 62.25 161 PRO A N 1
ATOM 1290 C CA . PRO A 1 161 ? -12.588 -8.180 22.883 1.00 62.25 161 PRO A CA 1
ATOM 1291 C C . PRO A 1 161 ? -13.209 -7.588 21.610 1.00 62.25 161 PRO A C 1
ATOM 1293 O O . PRO A 1 161 ? -13.812 -6.516 21.647 1.00 62.25 161 PRO A O 1
ATOM 1296 N N . LEU A 1 162 ? -13.094 -8.317 20.495 1.00 60.56 162 LEU A N 1
ATOM 1297 C CA . LEU A 1 162 ? -13.607 -7.921 19.173 1.00 60.56 162 LEU A CA 1
ATOM 1298 C C . LEU A 1 162 ? -15.129 -7.656 19.160 1.00 60.56 162 LEU A C 1
ATOM 1300 O O . LEU A 1 162 ? -15.623 -6.943 18.293 1.00 60.56 162 LEU A O 1
ATOM 1304 N N . GLU A 1 163 ? -15.875 -8.209 20.123 1.00 57.28 163 GLU A N 1
ATOM 1305 C CA . GLU A 1 163 ? -17.332 -8.058 20.233 1.00 57.28 163 GLU A CA 1
ATOM 1306 C C . GLU A 1 163 ? -17.798 -6.773 20.936 1.00 57.28 163 GLU A C 1
ATOM 1308 O O . GLU A 1 163 ? -18.935 -6.349 20.716 1.00 57.28 163 GLU A O 1
ATOM 1313 N N . GLN A 1 164 ? -16.971 -6.135 21.776 1.00 51.75 164 GLN A N 1
ATOM 1314 C CA . GLN A 1 164 ? -17.434 -5.003 22.597 1.00 51.75 164 GLN A CA 1
ATOM 1315 C C . GLN A 1 164 ? -17.754 -3.746 21.776 1.00 51.75 164 GLN A C 1
ATOM 1317 O O . GLN A 1 164 ? -18.670 -3.009 22.142 1.00 51.75 164 GLN A O 1
ATOM 1322 N N . ASP A 1 165 ? -17.095 -3.537 20.635 1.00 54.38 165 ASP A N 1
ATOM 1323 C CA . ASP A 1 165 ? -17.365 -2.368 19.790 1.00 54.38 165 ASP A CA 1
ATOM 1324 C C . ASP A 1 165 ? -18.726 -2.460 19.080 1.00 54.38 165 ASP A C 1
ATOM 1326 O O . ASP A 1 165 ? -19.354 -1.430 18.846 1.00 54.38 165 ASP A O 1
ATOM 1330 N N . ARG A 1 166 ? -19.273 -3.664 18.833 1.00 54.91 166 ARG A N 1
ATOM 1331 C CA . ARG A 1 166 ? -20.610 -3.821 18.216 1.00 54.91 166 ARG A CA 1
ATOM 1332 C C . ARG A 1 166 ? -21.721 -3.193 19.064 1.00 54.91 166 ARG A C 1
ATOM 1334 O O . ARG A 1 166 ? -22.646 -2.611 18.510 1.00 54.91 166 ARG A O 1
ATOM 1341 N N . LYS A 1 167 ? -21.613 -3.285 20.395 1.00 51.25 167 LYS A N 1
ATOM 1342 C CA . LYS A 1 167 ? -22.582 -2.694 21.336 1.00 51.25 167 LYS A CA 1
ATOM 1343 C C . LYS A 1 167 ? -22.371 -1.191 21.533 1.00 51.25 167 LYS A C 1
ATOM 1345 O O . LYS A 1 167 ? -23.335 -0.485 21.791 1.00 51.25 167 LYS A O 1
ATOM 1350 N N . GLY A 1 168 ? -21.140 -0.696 21.377 1.00 55.72 168 GLY A N 1
ATOM 1351 C CA . GLY A 1 168 ? -20.840 0.738 21.442 1.00 55.72 168 GLY A CA 1
ATOM 1352 C C . GLY A 1 168 ? -21.490 1.539 20.309 1.00 55.72 168 GLY A C 1
ATOM 1353 O O . GLY A 1 168 ? -21.965 2.644 20.545 1.00 55.72 168 GLY A O 1
ATOM 1354 N N . TYR A 1 169 ? -21.584 0.962 19.104 1.00 51.66 169 TYR A N 1
ATOM 1355 C CA . TYR A 1 169 ? -22.279 1.599 17.976 1.00 51.66 169 TYR A CA 1
ATOM 1356 C C . TYR A 1 169 ? -23.807 1.586 18.114 1.00 51.66 169 TYR A C 1
ATOM 1358 O O . TYR A 1 169 ? -24.444 2.541 17.694 1.00 51.66 169 TYR A O 1
ATOM 1366 N N . GLN A 1 170 ? -24.387 0.570 18.762 1.00 50.09 170 GLN A N 1
ATOM 1367 C CA . GLN A 1 170 ? -25.836 0.504 19.018 1.00 50.09 170 GLN A CA 1
ATOM 1368 C C . GLN A 1 170 ? -26.340 1.552 20.023 1.00 50.09 170 GLN A C 1
ATOM 1370 O O . GLN A 1 170 ? -27.541 1.735 20.150 1.00 50.09 170 GLN A O 1
ATOM 1375 N N . LEU A 1 171 ? -25.443 2.219 20.755 1.00 47.81 171 LEU A N 1
ATOM 1376 C CA . LEU A 1 171 ? -25.790 3.305 21.681 1.00 47.81 171 LEU A CA 1
ATOM 1377 C C . LEU A 1 171 ? -25.713 4.697 21.027 1.00 47.81 171 LEU A C 1
ATOM 1379 O O . LEU A 1 171 ? -25.953 5.696 21.701 1.00 47.81 171 LEU A O 1
ATOM 1383 N N . LEU A 1 172 ? -25.320 4.767 19.751 1.00 46.09 172 LEU A N 1
ATOM 1384 C CA . LEU A 1 172 ? -25.183 6.005 18.974 1.00 46.09 172 LEU A CA 1
ATOM 1385 C C . LEU A 1 172 ? -26.173 6.086 17.797 1.00 46.09 172 LEU A C 1
ATOM 1387 O O . LEU A 1 172 ? -26.133 7.066 17.053 1.00 46.09 172 LEU A O 1
ATOM 1391 N N . GLU A 1 173 ? -27.023 5.071 17.635 1.00 43.50 173 GLU A N 1
ATOM 1392 C CA . GLU A 1 173 ? -28.204 5.060 16.758 1.00 43.50 173 GLU A CA 1
ATOM 1393 C C . GLU A 1 173 ? -29.461 5.327 17.593 1.00 43.50 173 GLU A C 1
ATOM 1395 O O . GLU A 1 173 ? -30.336 6.071 17.096 1.00 43.50 173 GLU A O 1
#